Protein AF-A0A3A5VSC9-F1 (afdb_monomer_lite)

pLDDT: mean 93.94, std 7.53, range [51.31, 98.75]

Sequence (146 aa):
GGIPKTWITYIVPFMFLAAIGFLMFWWVALFQIDVAVFDSLRWPWGESDGNGGQRLLLAYALFLIPSMFWIDSTMFHMSNSYSWTPYLVIGILGLASIGNIMFGLLAYGAWQDGVDGSGIMLLGSIFLGIQVIINDFIVWSAKFPW

Radius of gyration: 16.77 Å; chains: 1; bounding box: 37×32×46 Å

Secondary structure (DSSP, 8-state):
----GGGHHHHHHHHHHHHHHHHHHHHHHHHTS-HHHHHT---TTS---S-HHHHHHHHHHHHHHHHHHHHHHHHHHHT---TTHHHHHHHHHHHHHHHHHHHHHHHHHHHHTT-TTHHHHHHHHHHHHIIIIIIIIIIHHHHS--

Foldseek 3Di:
DPDDPVCCVVQVVLVVLLVQLVCLQVCCLPPPDDQQLQLQQDFLPDGRPSNNVVLLVQLCCLQPVLVVCLVVLLVVVVVDDDPCSLVSNLVSLVSNLSSLVSQLRSLVSCVVVVNPSSVSSNSSSVSNNCNSPVVRNPVCNVPPDD

Structure (mmCIF, N/CA/C/O backbone):
data_AF-A0A3A5VSC9-F1
#
_entry.id   AF-A0A3A5VSC9-F1
#
loop_
_atom_site.group_PDB
_atom_site.id
_atom_site.type_symbol
_atom_site.label_atom_id
_atom_site.label_alt_id
_atom_site.label_comp_id
_atom_site.label_asym_id
_atom_site.label_entity_id
_atom_site.label_seq_id
_atom_site.pdbx_PDB_ins_code
_atom_site.Cartn_x
_atom_site.Cartn_y
_atom_site.Cartn_z
_atom_site.occupancy
_atom_site.B_iso_or_equiv
_atom_site.auth_seq_id
_atom_site.auth_comp_id
_atom_site.auth_asym_id
_atom_site.auth_atom_id
_atom_site.pdbx_PDB_model_num
ATOM 1 N N . GLY A 1 1 ? 5.748 -6.972 -22.179 1.00 51.31 1 GLY A N 1
ATOM 2 C CA . GLY A 1 1 ? 6.927 -6.104 -22.047 1.00 51.31 1 GLY A CA 1
ATOM 3 C C . GLY A 1 1 ? 8.095 -6.844 -21.431 1.00 51.31 1 GLY A C 1
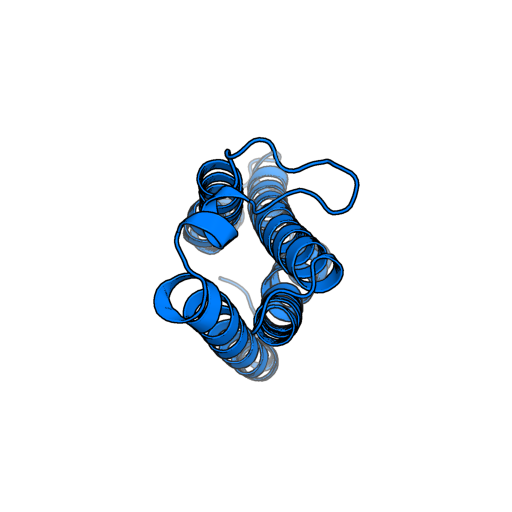ATOM 4 O O . GLY A 1 1 ? 8.280 -6.743 -20.234 1.00 51.31 1 GLY A O 1
ATOM 5 N N . GLY A 1 2 ? 8.853 -7.615 -22.217 1.00 59.62 2 GLY A N 1
ATOM 6 C CA . GLY A 1 2 ? 10.200 -8.072 -21.828 1.00 59.62 2 GLY A CA 1
ATOM 7 C C . GLY A 1 2 ? 10.344 -9.107 -20.700 1.00 59.62 2 GLY A C 1
ATOM 8 O O . GLY A 1 2 ? 11.423 -9.674 -20.574 1.00 59.62 2 GLY A O 1
ATOM 9 N N . ILE A 1 3 ? 9.306 -9.405 -19.910 1.00 63.28 3 ILE A N 1
ATOM 10 C CA . ILE A 1 3 ? 9.418 -10.389 -18.821 1.00 63.28 3 ILE A CA 1
ATOM 11 C C . ILE A 1 3 ? 9.540 -11.823 -19.380 1.00 63.28 3 ILE A C 1
ATOM 13 O O . ILE A 1 3 ? 8.702 -12.230 -20.196 1.00 63.28 3 ILE A O 1
ATOM 17 N N . PRO A 1 4 ? 10.514 -12.632 -18.918 1.00 69.62 4 PRO A N 1
ATOM 18 C CA . PRO A 1 4 ? 10.584 -14.050 -19.254 1.00 69.62 4 PRO A CA 1
ATOM 19 C C . PRO A 1 4 ? 9.301 -14.797 -18.865 1.00 69.62 4 PRO A C 1
ATOM 21 O O . PRO A 1 4 ? 8.762 -14.598 -17.778 1.00 69.62 4 PRO A O 1
ATOM 24 N N . LYS A 1 5 ? 8.837 -15.735 -19.703 1.00 71.69 5 LYS A N 1
ATOM 25 C CA . LYS A 1 5 ? 7.633 -16.546 -19.414 1.00 71.69 5 LYS A CA 1
ATOM 26 C C . LYS A 1 5 ? 7.708 -17.298 -18.076 1.00 71.69 5 LYS A C 1
ATOM 28 O O . LYS A 1 5 ? 6.677 -17.538 -17.458 1.00 71.69 5 LYS A O 1
ATOM 33 N N . THR A 1 6 ? 8.913 -17.620 -17.607 1.00 75.06 6 THR A N 1
ATOM 34 C CA . THR A 1 6 ? 9.172 -18.264 -16.307 1.00 75.06 6 THR A CA 1
ATOM 35 C C . THR A 1 6 ? 8.776 -17.407 -15.102 1.00 75.06 6 THR A C 1
ATOM 37 O O . THR A 1 6 ? 8.606 -17.931 -14.006 1.00 75.06 6 THR A O 1
ATOM 40 N N . TRP A 1 7 ? 8.592 -16.099 -15.279 1.00 78.06 7 TRP A N 1
ATOM 41 C CA . TRP A 1 7 ? 8.138 -15.212 -14.211 1.00 78.06 7 TRP A CA 1
ATOM 42 C C . TRP A 1 7 ? 6.626 -15.212 -14.038 1.00 78.06 7 TRP A C 1
ATOM 44 O O . TRP A 1 7 ? 6.148 -14.892 -12.957 1.00 78.06 7 TRP A O 1
ATOM 54 N N . ILE A 1 8 ? 5.862 -15.610 -15.056 1.00 78.06 8 ILE A N 1
ATOM 55 C CA . ILE A 1 8 ? 4.398 -15.679 -14.958 1.00 78.06 8 ILE A CA 1
ATOM 56 C C . ILE A 1 8 ? 4.000 -16.667 -13.854 1.00 78.06 8 ILE A C 1
ATOM 58 O O . ILE A 1 8 ? 3.169 -16.351 -13.009 1.00 78.06 8 ILE A O 1
ATOM 62 N N . THR A 1 9 ? 4.657 -17.828 -13.798 1.00 83.50 9 THR A N 1
ATOM 63 C CA . THR A 1 9 ? 4.432 -18.841 -12.755 1.00 83.50 9 THR A CA 1
ATOM 64 C C . THR A 1 9 ? 4.817 -18.369 -11.353 1.00 83.50 9 THR A C 1
ATOM 66 O O . THR A 1 9 ? 4.289 -18.896 -10.381 1.00 83.50 9 THR A O 1
ATOM 69 N N . TYR A 1 10 ? 5.710 -17.381 -11.243 1.00 85.44 10 TYR A N 1
ATOM 70 C CA . TYR A 1 10 ? 6.052 -16.746 -9.971 1.00 85.44 10 TYR A CA 1
ATOM 71 C C . TYR A 1 10 ? 5.036 -15.661 -9.593 1.00 85.44 10 TYR A C 1
ATOM 73 O O . TYR A 1 10 ? 4.571 -15.645 -8.463 1.00 85.44 10 TYR A O 1
ATOM 81 N N . ILE A 1 11 ? 4.660 -14.782 -10.528 1.00 85.06 11 ILE A N 1
ATOM 82 C CA . ILE A 1 11 ? 3.827 -13.597 -10.266 1.00 85.06 11 ILE A CA 1
ATOM 83 C C . ILE A 1 11 ? 2.368 -13.973 -9.974 1.00 85.06 11 ILE A C 1
ATOM 85 O O . ILE A 1 11 ? 1.765 -13.439 -9.045 1.00 85.06 11 ILE A O 1
ATOM 89 N N . VAL A 1 12 ? 1.790 -14.897 -10.747 1.00 89.69 12 VAL A N 1
ATOM 90 C CA . VAL A 1 12 ? 0.349 -15.201 -10.695 1.00 89.69 12 VAL A CA 1
ATOM 91 C C . VAL A 1 12 ? -0.140 -15.600 -9.290 1.00 89.69 12 VAL A C 1
ATOM 93 O O . VAL A 1 12 ? -1.142 -15.036 -8.848 1.00 89.69 12 VAL A O 1
ATOM 96 N N . PRO A 1 13 ? 0.534 -16.497 -8.538 1.00 93.56 13 PRO A N 1
ATOM 97 C CA . PRO A 1 13 ? 0.136 -16.819 -7.166 1.00 93.56 13 PRO A CA 1
ATOM 98 C C . PRO A 1 13 ? 0.047 -15.599 -6.241 1.00 93.56 13 PRO A C 1
ATOM 100 O O . PRO A 1 13 ? -0.893 -15.492 -5.456 1.00 93.56 13 PRO A O 1
ATOM 103 N N . PHE A 1 14 ? 0.985 -14.655 -6.350 1.00 94.94 14 PHE A N 1
ATOM 104 C CA . PHE A 1 14 ? 0.978 -13.455 -5.516 1.00 94.94 14 PHE A CA 1
ATOM 105 C C . PHE A 1 14 ? -0.078 -12.436 -5.951 1.00 94.94 14 PHE A C 1
ATOM 107 O O . PHE A 1 14 ? -0.634 -11.755 -5.096 1.00 94.94 14 PHE A O 1
ATOM 114 N N . MET A 1 15 ? -0.443 -12.386 -7.236 1.00 94.44 15 MET A N 1
ATOM 115 C CA . MET A 1 15 ? -1.610 -11.612 -7.678 1.00 94.44 15 MET A CA 1
ATOM 116 C C . MET A 1 15 ? -2.911 -12.154 -7.073 1.00 94.44 15 MET A C 1
ATOM 118 O O . MET A 1 15 ? -3.753 -11.373 -6.634 1.00 94.44 15 MET A O 1
ATOM 122 N N . PHE A 1 16 ? -3.075 -13.479 -6.995 1.00 96.88 16 PHE A N 1
ATOM 123 C CA . PHE A 1 16 ? -4.218 -14.078 -6.296 1.00 96.88 16 PHE A CA 1
ATOM 124 C C . PHE A 1 16 ? -4.181 -13.792 -4.795 1.00 96.88 16 PHE A C 1
ATOM 126 O O . PHE A 1 16 ? -5.209 -13.442 -4.220 1.00 96.88 16 PHE A O 1
ATOM 133 N N . LEU A 1 17 ? -3.004 -13.887 -4.170 1.00 97.44 17 LEU A N 1
ATOM 134 C CA . LEU A 1 17 ? -2.824 -13.527 -2.763 1.00 97.44 17 LEU A CA 1
ATOM 135 C C . LEU A 1 17 ? -3.223 -12.067 -2.508 1.00 97.44 17 LEU A C 1
ATOM 137 O O . LEU A 1 17 ? -3.946 -11.787 -1.556 1.00 97.44 17 LEU A O 1
ATOM 141 N N . ALA A 1 18 ? -2.825 -11.154 -3.392 1.00 97.38 18 ALA A N 1
ATOM 142 C CA . ALA A 1 18 ? -3.203 -9.749 -3.336 1.00 97.38 18 ALA A CA 1
ATOM 143 C C . ALA A 1 18 ? -4.705 -9.535 -3.521 1.00 97.38 18 ALA A C 1
ATOM 145 O O . ALA A 1 18 ? -5.298 -8.762 -2.776 1.00 97.38 18 ALA A O 1
ATOM 146 N N . ALA A 1 19 ? -5.334 -10.236 -4.468 1.00 97.81 19 ALA A N 1
ATOM 147 C CA . ALA A 1 19 ? -6.779 -10.170 -4.669 1.00 97.81 19 ALA A CA 1
ATOM 148 C C . ALA A 1 19 ? -7.540 -10.644 -3.422 1.00 97.81 19 ALA A C 1
ATOM 150 O O . ALA A 1 19 ? -8.483 -9.986 -2.988 1.00 97.81 19 ALA A O 1
ATOM 151 N N . ILE A 1 20 ? -7.092 -11.737 -2.797 1.00 98.25 20 ILE A N 1
ATOM 152 C CA . ILE A 1 20 ? -7.631 -12.210 -1.517 1.00 98.25 20 ILE A CA 1
ATOM 153 C C . ILE A 1 20 ? -7.429 -11.144 -0.437 1.00 98.25 20 ILE A C 1
ATOM 155 O O . ILE A 1 20 ? -8.381 -10.796 0.256 1.00 98.25 20 ILE A O 1
ATOM 159 N N . GLY A 1 21 ? -6.225 -10.580 -0.325 1.00 98.31 21 GLY A N 1
ATOM 160 C CA . GLY A 1 21 ? -5.920 -9.540 0.655 1.00 98.31 21 GLY A CA 1
ATOM 161 C C . GLY A 1 21 ? -6.778 -8.283 0.493 1.00 98.31 21 GLY A C 1
ATOM 162 O O . GLY A 1 21 ? -7.310 -7.761 1.472 1.00 98.31 21 GLY A O 1
ATOM 163 N N . PHE A 1 22 ? -6.989 -7.848 -0.749 1.00 98.06 22 PHE A N 1
ATOM 164 C CA . PHE A 1 22 ? -7.885 -6.750 -1.094 1.00 98.06 22 PHE A CA 1
ATOM 165 C C . PHE A 1 22 ? -9.322 -7.058 -0.657 1.00 98.06 22 PHE A C 1
ATOM 167 O O . PHE A 1 22 ? -9.933 -6.259 0.048 1.00 98.06 22 PHE A O 1
ATOM 174 N N . LEU A 1 23 ? -9.851 -8.232 -1.013 1.00 98.31 23 LEU A N 1
ATOM 175 C CA . LEU A 1 23 ? -11.203 -8.636 -0.622 1.00 98.31 23 LEU A CA 1
ATOM 176 C C . LEU A 1 23 ? -11.359 -8.727 0.897 1.00 98.31 23 LEU A C 1
ATOM 178 O O . LEU A 1 23 ? -12.375 -8.286 1.417 1.00 98.31 23 LEU A O 1
ATOM 182 N N . MET A 1 24 ? -10.359 -9.239 1.615 1.00 98.44 24 MET A N 1
ATOM 183 C CA . MET A 1 24 ? -10.362 -9.290 3.080 1.00 98.44 24 MET A CA 1
ATOM 184 C C . MET A 1 24 ? -10.435 -7.894 3.699 1.00 98.44 24 MET A C 1
ATOM 186 O O . MET A 1 24 ? -11.254 -7.660 4.587 1.00 98.44 24 MET A O 1
ATOM 190 N N . PHE A 1 25 ? -9.605 -6.964 3.219 1.00 98.44 25 PHE A N 1
ATOM 191 C CA . PHE A 1 25 ? -9.591 -5.591 3.716 1.00 98.44 25 PHE A CA 1
ATOM 192 C C . PHE A 1 25 ? -10.937 -4.901 3.476 1.00 98.44 25 PHE A C 1
ATOM 194 O O . PHE A 1 25 ? -11.547 -4.367 4.404 1.00 98.44 25 PHE A O 1
ATOM 201 N N . TRP A 1 26 ? -11.426 -4.948 2.236 1.00 97.81 26 TRP A N 1
ATOM 202 C CA . TRP A 1 26 ? -12.650 -4.253 1.842 1.00 97.81 26 TRP A CA 1
ATOM 203 C C . TRP A 1 26 ? -13.921 -4.927 2.346 1.00 97.81 26 TRP A C 1
ATOM 205 O O . TRP A 1 26 ? -14.904 -4.233 2.584 1.00 97.81 26 TRP A O 1
ATOM 215 N N . TRP A 1 27 ? -13.907 -6.240 2.583 1.00 97.69 27 TRP A N 1
ATOM 216 C CA . TRP A 1 27 ? -15.007 -6.928 3.256 1.00 97.69 27 TRP A CA 1
ATOM 217 C C . TRP A 1 27 ? -15.295 -6.295 4.617 1.00 97.69 27 TRP A C 1
ATOM 219 O O . TRP A 1 27 ? -16.437 -5.959 4.925 1.00 97.69 27 TRP A O 1
ATOM 229 N N . VAL A 1 28 ? -14.249 -6.082 5.415 1.00 97.25 28 VAL A N 1
ATOM 230 C CA . VAL A 1 28 ? -14.402 -5.477 6.738 1.00 97.25 28 VAL A CA 1
ATOM 231 C C . VAL A 1 28 ? -14.750 -3.997 6.616 1.00 97.25 28 VAL A C 1
ATOM 233 O O . VAL A 1 28 ? -15.731 -3.556 7.210 1.00 97.25 28 VAL A O 1
ATOM 236 N N . ALA A 1 29 ? -13.995 -3.253 5.800 1.00 95.81 29 ALA A N 1
ATOM 237 C CA . ALA A 1 29 ? -14.151 -1.807 5.669 1.00 95.81 29 ALA A CA 1
ATOM 238 C C . ALA A 1 29 ? -15.524 -1.372 5.124 1.00 95.81 29 ALA A C 1
ATOM 240 O O . ALA A 1 29 ? -15.977 -0.280 5.448 1.00 95.81 29 ALA A O 1
ATOM 241 N N . LEU A 1 30 ? -16.177 -2.197 4.296 1.00 95.31 30 LEU A N 1
ATOM 242 C CA . LEU A 1 30 ? -17.474 -1.866 3.691 1.00 95.31 30 LEU A CA 1
ATOM 243 C C . LEU A 1 30 ? -18.669 -2.502 4.401 1.00 95.31 30 LEU A C 1
ATOM 245 O O . LEU A 1 30 ? -19.764 -1.951 4.318 1.00 95.31 30 LEU A O 1
ATOM 249 N N . PHE A 1 31 ? -18.497 -3.668 5.036 1.00 95.44 31 PHE A N 1
ATOM 250 C CA . PHE A 1 31 ? -19.637 -4.470 5.503 1.00 95.44 31 PHE A CA 1
ATOM 251 C C . PHE A 1 31 ? -19.607 -4.848 6.984 1.00 95.44 31 PHE A C 1
ATOM 253 O O . PHE A 1 31 ? -20.611 -5.362 7.471 1.00 95.44 31 PHE A O 1
ATOM 260 N N . GLN A 1 32 ? -18.493 -4.660 7.696 1.00 94.50 32 GLN A N 1
ATOM 261 C CA . GLN A 1 32 ? -18.383 -5.063 9.106 1.00 94.50 32 GLN A CA 1
ATOM 262 C C . GLN A 1 32 ? -18.265 -3.875 10.059 1.00 94.50 32 GLN A C 1
ATOM 264 O O . GLN A 1 32 ? -18.782 -3.952 11.168 1.00 94.50 32 GLN A O 1
ATOM 269 N N . ILE A 1 33 ? -17.606 -2.790 9.646 1.00 93.19 33 ILE A N 1
ATOM 270 C CA . ILE A 1 33 ? -17.469 -1.599 10.490 1.00 93.19 33 ILE A CA 1
ATOM 271 C C . ILE A 1 33 ? -18.671 -0.667 10.327 1.00 93.19 33 ILE A C 1
ATOM 273 O O . ILE A 1 33 ? -19.163 -0.455 9.218 1.00 93.19 33 ILE A O 1
ATOM 277 N N . ASP A 1 34 ? -19.143 -0.109 11.441 1.00 93.44 34 ASP A N 1
ATOM 278 C CA . ASP A 1 34 ? -20.168 0.930 11.422 1.00 93.44 34 ASP A CA 1
ATOM 279 C C . ASP A 1 34 ? -19.578 2.307 11.064 1.00 93.44 34 ASP A C 1
ATOM 281 O O . ASP A 1 34 ? -18.361 2.502 10.997 1.00 93.44 34 ASP A O 1
ATOM 285 N N . VAL A 1 35 ? -20.462 3.279 10.826 1.00 92.88 35 VAL A N 1
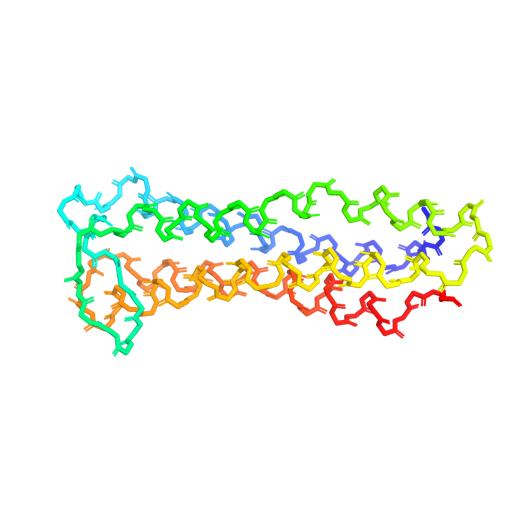ATOM 286 C CA . VAL A 1 35 ? -20.076 4.638 10.417 1.00 92.88 35 VAL A CA 1
ATOM 287 C C . VAL A 1 35 ? -19.248 5.349 11.494 1.00 92.88 35 VAL A C 1
ATOM 289 O O . VAL A 1 35 ? -18.304 6.056 11.157 1.00 92.88 35 VAL A O 1
ATOM 292 N N . ALA A 1 36 ? -19.547 5.145 12.780 1.00 94.00 36 ALA A N 1
ATOM 293 C CA . ALA A 1 36 ? -18.813 5.800 13.860 1.00 94.00 36 ALA A CA 1
ATOM 294 C C . ALA A 1 36 ? -17.374 5.272 13.951 1.00 94.00 36 ALA A C 1
ATOM 296 O O . ALA A 1 36 ? -16.430 6.050 14.088 1.00 94.00 36 ALA A O 1
ATOM 297 N N . VAL A 1 37 ? -17.195 3.957 13.804 1.00 93.81 37 VAL A N 1
ATOM 298 C CA . VAL A 1 37 ? -15.879 3.317 13.732 1.00 93.81 37 VAL A CA 1
ATOM 299 C C . VAL A 1 37 ? -15.124 3.783 12.488 1.00 93.81 37 VAL A C 1
ATOM 301 O O . VAL A 1 37 ? -13.951 4.144 12.585 1.00 93.81 37 VAL A O 1
ATOM 304 N N . PHE A 1 38 ? -15.793 3.836 11.337 1.00 94.88 38 PHE A N 1
ATOM 305 C CA . PHE A 1 38 ? -15.216 4.304 10.077 1.00 94.88 38 PHE A CA 1
ATOM 306 C C . PHE A 1 38 ? -14.690 5.743 10.167 1.00 94.88 38 PHE A C 1
ATOM 308 O O . PHE A 1 38 ? -13.550 6.015 9.778 1.00 94.88 38 PHE A O 1
ATOM 315 N N . ASP A 1 39 ? -15.480 6.654 10.732 1.00 96.19 39 ASP A N 1
ATOM 316 C CA . ASP A 1 39 ? -15.076 8.046 10.943 1.00 96.19 39 ASP A CA 1
ATOM 317 C C . ASP A 1 39 ? -13.948 8.155 11.973 1.00 96.19 39 ASP A C 1
ATOM 319 O O . ASP A 1 39 ? -13.098 9.044 11.875 1.00 96.19 39 ASP A O 1
ATOM 323 N N . SER A 1 40 ? -13.881 7.212 12.916 1.00 96.00 40 SER A N 1
ATOM 324 C CA . SER A 1 40 ? -12.834 7.175 13.932 1.00 96.00 40 SER A CA 1
ATOM 325 C C . SER A 1 40 ? -11.488 6.601 13.480 1.00 96.00 40 SER A C 1
ATOM 327 O O . SER A 1 40 ? -10.525 6.648 14.249 1.00 96.00 40 SER A O 1
ATOM 329 N N . LEU A 1 41 ? -11.383 6.087 12.246 1.00 96.88 41 LEU A N 1
ATOM 330 C CA . LEU A 1 41 ? -10.123 5.544 11.740 1.00 96.88 41 LEU A CA 1
ATOM 331 C C . LEU A 1 41 ? -9.004 6.595 11.822 1.00 96.88 41 LEU A C 1
ATOM 333 O O . LEU A 1 41 ? -9.092 7.710 11.297 1.00 96.88 41 LEU A O 1
ATOM 337 N N . ARG A 1 42 ? -7.905 6.208 12.462 1.00 96.94 42 ARG A N 1
ATOM 338 C CA . ARG A 1 42 ? -6.801 7.101 12.818 1.00 96.94 42 ARG A CA 1
ATOM 339 C C . ARG A 1 42 ? -5.458 6.458 12.512 1.00 96.94 42 ARG A C 1
ATOM 341 O O . ARG A 1 42 ? -5.342 5.244 12.347 1.00 96.94 42 ARG A O 1
ATOM 348 N N . TRP A 1 43 ? -4.419 7.284 12.458 1.00 97.31 43 TRP A N 1
ATOM 349 C CA . TRP A 1 43 ? -3.054 6.764 12.467 1.00 97.31 43 TRP A CA 1
ATOM 350 C C . TRP A 1 43 ? -2.748 6.145 13.837 1.00 97.31 43 TRP A C 1
ATOM 352 O O . TRP A 1 43 ? -3.210 6.689 14.840 1.00 97.31 43 TRP A O 1
ATOM 362 N N . PRO A 1 44 ? -1.926 5.083 13.917 1.00 96.75 44 PRO A N 1
ATOM 363 C CA . PRO A 1 44 ? -1.666 4.373 15.177 1.00 96.75 44 PRO A CA 1
ATOM 364 C C . PRO A 1 44 ? -1.198 5.274 16.332 1.00 96.75 44 PRO A C 1
ATOM 366 O O . PRO A 1 44 ? -1.519 5.036 17.493 1.00 96.75 44 PRO A O 1
ATOM 369 N N . TRP A 1 45 ? -0.463 6.339 16.010 1.00 95.31 45 TRP A N 1
ATOM 370 C CA . TRP A 1 45 ? 0.124 7.290 16.960 1.00 95.31 45 TRP A CA 1
ATOM 371 C C . TRP A 1 45 ? -0.691 8.575 17.176 1.00 95.31 45 TRP A C 1
ATOM 373 O O . TRP A 1 45 ? -0.237 9.454 17.901 1.00 95.31 45 TRP A O 1
ATOM 383 N N . GLY A 1 46 ? -1.837 8.738 16.514 1.00 92.38 46 GLY A N 1
ATOM 384 C CA . GLY A 1 46 ? -2.683 9.927 16.644 1.00 92.38 46 GLY A CA 1
ATOM 385 C C . GLY A 1 46 ? -4.018 9.603 17.298 1.00 92.38 46 GLY A C 1
ATOM 386 O O . GLY A 1 46 ? -4.436 8.451 17.288 1.00 92.38 46 GLY A O 1
ATOM 387 N N . GLU A 1 47 ? -4.700 10.613 17.829 1.00 93.00 47 GLU A N 1
ATOM 388 C CA . GLU A 1 47 ? -6.098 10.484 18.248 1.00 93.00 47 GLU A CA 1
ATOM 389 C C . GLU A 1 47 ? -7.039 10.525 17.036 1.00 93.00 47 GLU A C 1
ATOM 391 O O . GLU A 1 47 ? -6.673 10.991 15.951 1.00 93.00 47 GLU A O 1
ATOM 396 N N . SER A 1 48 ? -8.254 10.010 17.217 1.00 93.44 48 SER A N 1
ATOM 397 C CA . SER A 1 48 ? -9.311 10.147 16.218 1.00 93.44 48 SER A CA 1
ATOM 398 C C . SER A 1 48 ? -9.797 11.595 16.160 1.00 93.44 48 SER A C 1
ATOM 400 O O . SER A 1 48 ? -10.137 12.187 17.181 1.00 93.44 48 SER A O 1
ATOM 402 N N . ASP A 1 49 ? -9.868 12.149 14.953 1.00 94.44 49 ASP A N 1
ATOM 403 C CA . ASP A 1 49 ? -10.388 13.491 14.670 1.00 94.44 49 ASP A CA 1
ATOM 404 C C . ASP A 1 49 ? -11.669 13.461 13.812 1.00 94.44 49 ASP A C 1
ATOM 406 O O . ASP A 1 49 ? -12.074 14.488 13.271 1.00 94.44 49 ASP A O 1
ATOM 410 N N . GLY A 1 50 ? -12.279 12.282 13.638 1.00 95.62 50 GLY A N 1
ATOM 411 C CA . GLY A 1 50 ? -13.475 12.089 12.811 1.00 95.62 50 GLY A CA 1
ATOM 412 C C . GLY A 1 50 ? -13.235 12.076 11.293 1.00 95.62 50 GLY A C 1
ATOM 413 O O . GLY A 1 50 ? -14.187 11.928 10.535 1.00 95.62 50 GLY A O 1
ATOM 414 N N . ASN A 1 51 ? -11.991 12.213 10.815 1.00 96.62 51 ASN A N 1
ATOM 415 C CA . ASN A 1 51 ? -11.670 12.221 9.378 1.00 96.62 51 ASN A CA 1
ATOM 416 C C . ASN A 1 51 ? -11.225 10.848 8.835 1.00 96.62 51 ASN A C 1
ATOM 418 O O . ASN A 1 51 ? -10.499 10.771 7.836 1.00 96.62 51 ASN A O 1
ATOM 422 N N . GLY A 1 52 ? -11.619 9.746 9.476 1.00 97.06 52 GLY A N 1
ATOM 423 C CA . GLY A 1 52 ? -11.196 8.395 9.103 1.00 97.06 52 GLY A CA 1
ATOM 424 C C . GLY A 1 52 ? -11.501 8.021 7.654 1.00 97.06 52 GLY A C 1
ATOM 425 O O . GLY A 1 52 ? -10.616 7.546 6.934 1.00 97.06 52 GLY A O 1
ATOM 426 N N . GLY A 1 53 ? -12.693 8.369 7.167 1.00 96.69 53 GLY A N 1
ATOM 427 C CA . GLY A 1 53 ? -13.062 8.170 5.767 1.00 96.69 53 GLY A CA 1
ATOM 428 C C . GLY A 1 53 ? -12.166 8.906 4.770 1.00 96.69 53 GLY A C 1
ATOM 429 O O . GLY A 1 53 ? -11.803 8.348 3.735 1.00 96.69 53 GLY A O 1
ATOM 430 N N . GLN A 1 54 ? -11.739 10.132 5.090 1.00 97.62 54 GLN A N 1
ATOM 431 C CA . GLN A 1 54 ? -10.823 10.892 4.234 1.00 97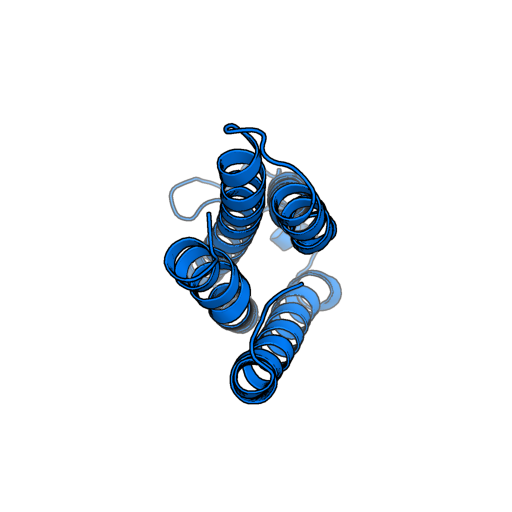.62 54 GLN A CA 1
ATOM 432 C C . GLN A 1 54 ? -9.437 10.242 4.182 1.00 97.62 54 GLN A C 1
ATOM 434 O O . GLN A 1 54 ? -8.827 10.177 3.114 1.00 97.62 54 GLN A O 1
ATOM 439 N N . ARG A 1 55 ? -8.947 9.709 5.311 1.00 97.62 55 ARG A N 1
ATOM 440 C CA . ARG A 1 55 ? -7.681 8.958 5.351 1.00 97.62 55 ARG A CA 1
ATOM 441 C C . ARG A 1 55 ? -7.756 7.690 4.519 1.00 97.62 55 ARG A C 1
ATOM 443 O O . ARG A 1 55 ? -6.821 7.408 3.770 1.00 97.62 55 ARG A O 1
ATOM 450 N N . LEU A 1 56 ? -8.858 6.948 4.628 1.00 97.75 56 LEU A N 1
ATOM 451 C CA . LEU A 1 56 ? -9.058 5.739 3.841 1.00 97.75 56 LEU A CA 1
ATOM 452 C C . LEU A 1 56 ? -9.153 6.057 2.344 1.00 97.75 56 LEU A C 1
ATOM 454 O O . LEU A 1 56 ? -8.528 5.370 1.538 1.00 97.75 56 LEU A O 1
ATOM 458 N N . LEU A 1 57 ? -9.867 7.124 1.969 1.00 98.06 57 LEU A N 1
ATOM 459 C CA . LEU A 1 57 ? -9.942 7.590 0.584 1.00 98.06 57 LEU A CA 1
ATOM 460 C C . LEU A 1 57 ? -8.564 7.980 0.044 1.00 98.06 57 LEU A C 1
ATOM 462 O O . LEU A 1 57 ? -8.218 7.598 -1.070 1.00 98.06 57 LEU A O 1
ATOM 466 N N . LEU A 1 58 ? -7.764 8.707 0.828 1.00 98.31 58 LEU A N 1
ATOM 467 C CA . LEU A 1 58 ? -6.406 9.080 0.443 1.00 98.31 58 LEU A CA 1
ATOM 468 C C . LEU A 1 58 ? -5.519 7.842 0.249 1.00 98.31 58 LEU A C 1
ATOM 470 O O . LEU A 1 58 ? -4.834 7.743 -0.768 1.00 98.31 58 LEU A O 1
ATOM 474 N N . ALA A 1 59 ? -5.563 6.890 1.186 1.00 98.38 59 ALA A N 1
ATOM 475 C CA . ALA A 1 59 ? -4.846 5.621 1.072 1.00 98.38 59 ALA A CA 1
ATOM 476 C C . ALA A 1 59 ? -5.261 4.860 -0.197 1.00 98.38 59 ALA A C 1
ATOM 478 O O . ALA A 1 59 ? -4.409 4.400 -0.957 1.00 98.38 59 ALA A O 1
ATOM 479 N N . TYR A 1 60 ? -6.567 4.803 -0.476 1.00 98.25 60 TYR A N 1
ATOM 480 C CA . TYR A 1 60 ? -7.096 4.143 -1.663 1.00 98.25 60 TYR A CA 1
ATOM 481 C C . TYR A 1 60 ? -6.722 4.847 -2.961 1.00 98.25 60 TYR A C 1
ATOM 483 O O . TYR A 1 60 ? -6.340 4.171 -3.909 1.00 98.25 60 TYR A O 1
ATOM 491 N N . ALA A 1 61 ? -6.760 6.177 -3.013 1.00 98.44 61 ALA A N 1
ATOM 492 C CA . ALA A 1 61 ? -6.348 6.934 -4.189 1.00 98.44 61 ALA A CA 1
ATOM 493 C C . ALA A 1 61 ? -4.849 6.751 -4.481 1.00 98.44 61 ALA A C 1
ATOM 495 O O . ALA A 1 61 ? -4.478 6.509 -5.630 1.00 98.44 61 ALA A O 1
ATOM 496 N N . LEU A 1 62 ? -4.002 6.807 -3.445 1.00 98.25 62 LEU A N 1
ATOM 497 C CA . LEU A 1 62 ? -2.556 6.579 -3.556 1.00 98.25 62 LEU A CA 1
ATOM 498 C C . LEU A 1 62 ? -2.205 5.140 -3.932 1.00 98.25 62 LEU A C 1
ATOM 500 O O . LEU A 1 62 ? -1.184 4.916 -4.567 1.00 98.25 62 LEU A O 1
ATOM 504 N N . PHE A 1 63 ? -3.040 4.172 -3.568 1.00 98.38 63 PHE A N 1
ATOM 505 C CA . PHE A 1 63 ? -2.899 2.793 -4.013 1.00 98.38 63 PHE A CA 1
ATOM 506 C C . PHE A 1 63 ? -3.389 2.618 -5.460 1.00 98.38 63 PHE A C 1
ATOM 508 O O . PHE A 1 63 ? -2.617 2.273 -6.349 1.00 98.38 63 PHE A O 1
ATOM 515 N N . LEU A 1 64 ? -4.674 2.883 -5.710 1.00 97.88 64 LEU A N 1
ATOM 516 C CA . LEU A 1 64 ? -5.367 2.480 -6.930 1.00 97.88 64 LEU A CA 1
ATOM 517 C C . LEU A 1 64 ? -4.868 3.239 -8.156 1.00 97.88 64 LEU A C 1
ATOM 519 O O . LEU A 1 64 ? -4.575 2.612 -9.170 1.00 97.88 64 LEU A O 1
ATOM 523 N N . ILE A 1 65 ? -4.787 4.572 -8.076 1.00 97.88 65 ILE A N 1
ATOM 524 C CA . ILE A 1 65 ? -4.464 5.400 -9.244 1.00 97.88 65 ILE A CA 1
ATOM 525 C C . ILE A 1 65 ? -3.073 5.025 -9.775 1.00 97.88 65 ILE A C 1
ATOM 527 O O . ILE A 1 65 ? -2.973 4.695 -10.955 1.00 97.88 65 ILE A O 1
ATOM 531 N N . PRO A 1 66 ? -2.004 4.968 -8.956 1.00 97.44 66 PRO A N 1
ATOM 532 C CA . PRO A 1 66 ? -0.705 4.505 -9.437 1.00 97.44 66 PRO A CA 1
ATOM 533 C C . PRO A 1 66 ? -0.725 3.038 -9.894 1.00 97.44 66 PRO A C 1
ATOM 535 O O . PRO A 1 66 ? -0.160 2.723 -10.943 1.00 97.44 66 PRO A O 1
ATOM 538 N N . SER A 1 67 ? -1.431 2.146 -9.186 1.00 95.94 67 SER A N 1
ATOM 539 C CA . SER A 1 67 ? -1.583 0.744 -9.601 1.00 95.94 67 SER A CA 1
ATOM 540 C C . SER A 1 67 ? -2.268 0.567 -10.963 1.00 95.94 67 SER A C 1
ATOM 542 O O . SER A 1 67 ? -2.056 -0.454 -11.611 1.00 95.94 67 SER A O 1
ATOM 544 N N . MET A 1 68 ? -3.050 1.536 -11.443 1.00 96.62 68 MET A N 1
ATOM 545 C CA . MET A 1 68 ? -3.613 1.489 -12.796 1.00 96.62 68 MET A CA 1
ATOM 546 C C . MET A 1 68 ? -2.574 1.783 -13.884 1.00 96.62 68 MET A C 1
ATOM 548 O O . MET A 1 68 ? -2.704 1.273 -14.989 1.00 96.62 68 MET A O 1
ATOM 552 N N . PHE A 1 69 ? -1.544 2.582 -13.586 1.00 95.75 69 PHE A N 1
ATOM 553 C CA . PHE A 1 69 ? -0.634 3.125 -14.601 1.00 95.75 69 PHE A CA 1
ATOM 554 C C . PHE A 1 69 ? 0.739 2.451 -14.664 1.00 95.75 69 PHE A C 1
ATOM 556 O O . PHE A 1 69 ? 1.517 2.755 -15.568 1.00 95.75 69 PHE A O 1
ATOM 563 N N . TRP A 1 70 ? 1.091 1.568 -13.726 1.00 93.69 70 TRP A N 1
ATOM 564 C CA . TRP A 1 70 ? 2.465 1.051 -13.643 1.00 93.69 70 TRP A CA 1
ATOM 565 C C . TRP A 1 70 ? 2.878 0.182 -14.845 1.00 93.69 70 TRP A C 1
ATOM 567 O O . TRP A 1 70 ? 4.037 0.221 -15.266 1.00 93.69 70 TRP A O 1
ATOM 577 N N . ILE A 1 71 ? 1.948 -0.579 -15.434 1.00 91.25 71 ILE A N 1
ATOM 578 C CA . ILE A 1 71 ? 2.237 -1.382 -16.634 1.00 91.25 71 ILE A CA 1
ATOM 579 C C . ILE A 1 71 ? 2.441 -0.464 -17.837 1.00 91.25 71 ILE A C 1
ATOM 581 O O . ILE A 1 71 ? 3.428 -0.619 -18.558 1.00 91.25 71 ILE A O 1
ATOM 585 N N . ASP A 1 72 ? 1.548 0.508 -18.029 1.00 93.75 72 ASP A N 1
ATOM 586 C CA . ASP A 1 72 ? 1.627 1.463 -19.136 1.00 93.75 72 ASP A CA 1
ATOM 587 C C . ASP A 1 72 ? 2.893 2.321 -19.049 1.00 93.75 72 ASP A C 1
ATOM 589 O O . ASP A 1 72 ? 3.575 2.527 -20.054 1.00 93.75 72 ASP A O 1
ATOM 593 N N . SER A 1 73 ? 3.273 2.761 -17.845 1.00 93.88 73 SER A N 1
ATOM 594 C CA . SER A 1 73 ? 4.518 3.506 -17.636 1.00 93.88 73 SER A CA 1
ATOM 595 C C . SER A 1 73 ? 5.747 2.643 -17.919 1.00 93.88 73 SER A C 1
ATOM 597 O O . SER A 1 73 ? 6.703 3.118 -18.535 1.00 93.88 73 SER A O 1
ATOM 599 N N . THR A 1 74 ? 5.712 1.358 -17.554 1.00 92.06 74 THR A N 1
ATOM 600 C CA . THR A 1 74 ? 6.792 0.425 -17.885 1.00 92.06 74 THR A CA 1
ATOM 601 C C . THR A 1 74 ? 6.895 0.206 -19.395 1.00 92.06 74 THR A C 1
ATOM 603 O O . THR A 1 74 ? 7.990 0.229 -19.956 1.00 92.06 74 THR A O 1
ATOM 606 N N . MET A 1 75 ? 5.765 0.038 -20.084 1.00 91.81 75 MET A N 1
ATOM 607 C CA . MET A 1 75 ? 5.737 -0.065 -21.544 1.00 91.81 75 MET A CA 1
ATOM 608 C C . MET A 1 75 ? 6.285 1.198 -22.210 1.00 91.81 75 MET A C 1
ATOM 610 O O . MET A 1 75 ? 7.073 1.088 -23.149 1.00 91.81 75 MET A O 1
ATOM 614 N N . PHE A 1 76 ? 5.925 2.377 -21.696 1.00 93.62 76 PHE A N 1
ATOM 615 C CA . PHE A 1 76 ? 6.436 3.656 -22.177 1.00 93.62 76 PHE A CA 1
ATOM 616 C C . PHE A 1 76 ? 7.954 3.779 -22.005 1.00 93.62 76 PHE A C 1
ATOM 618 O O . PHE A 1 76 ? 8.634 4.244 -22.919 1.00 93.62 76 PHE A O 1
ATOM 625 N N . HIS A 1 77 ? 8.501 3.337 -20.871 1.00 92.44 77 HIS A N 1
ATOM 626 C CA . HIS A 1 77 ? 9.946 3.283 -20.666 1.00 92.44 77 HIS A CA 1
ATOM 627 C C . HIS A 1 77 ? 10.621 2.346 -21.680 1.00 92.44 77 HIS A C 1
ATOM 629 O O . HIS A 1 77 ? 11.548 2.759 -22.363 1.00 92.44 77 HIS A O 1
ATOM 635 N N . MET A 1 78 ? 10.103 1.129 -21.875 1.00 90.75 78 MET A N 1
ATOM 636 C CA . MET A 1 78 ? 10.672 0.175 -22.839 1.00 90.75 78 MET A CA 1
ATOM 637 C C . MET A 1 78 ? 10.669 0.673 -24.291 1.00 90.75 78 MET A C 1
ATOM 639 O O . MET A 1 78 ? 11.474 0.212 -25.100 1.00 90.75 78 MET A O 1
ATOM 643 N N . SER A 1 79 ? 9.730 1.550 -24.652 1.00 91.88 79 SER A N 1
ATOM 644 C CA . SER A 1 79 ? 9.591 2.067 -26.014 1.00 91.88 79 SER A CA 1
ATOM 645 C C . SER A 1 79 ? 10.365 3.360 -26.271 1.00 91.88 79 SER A C 1
ATOM 647 O O . SER A 1 79 ? 10.312 3.873 -27.386 1.00 91.88 79 SER A O 1
ATOM 649 N N . ASN A 1 80 ? 11.046 3.921 -25.267 1.00 90.06 80 ASN A N 1
ATOM 650 C CA . ASN A 1 80 ? 11.725 5.211 -25.366 1.00 90.06 80 ASN A CA 1
ATOM 651 C C . ASN A 1 80 ? 13.111 5.168 -24.712 1.00 90.06 80 ASN A C 1
ATOM 653 O O . ASN A 1 80 ? 13.365 4.398 -23.799 1.00 90.06 80 ASN A O 1
ATOM 657 N N . SER A 1 81 ? 14.013 6.056 -25.128 1.00 89.12 81 SER A N 1
ATOM 658 C CA . SER A 1 81 ? 15.374 6.153 -24.575 1.00 89.12 81 SER A CA 1
ATOM 659 C C . SER A 1 81 ? 15.559 7.352 -23.635 1.00 89.12 81 SER A C 1
ATOM 661 O O . SER A 1 81 ? 16.674 7.842 -23.454 1.00 89.12 81 SER A O 1
ATOM 663 N N . TYR A 1 82 ? 14.468 7.896 -23.085 1.00 93.06 82 TYR A N 1
ATOM 664 C CA . TYR A 1 82 ? 14.530 9.051 -22.191 1.00 93.06 82 TYR A CA 1
ATOM 665 C C . TYR A 1 82 ? 15.035 8.644 -20.805 1.00 93.06 82 TYR A C 1
ATOM 667 O O . TYR A 1 82 ? 14.422 7.810 -20.138 1.00 93.06 82 TYR A O 1
ATOM 675 N N . SER A 1 83 ? 16.075 9.324 -20.320 1.00 92.62 83 SER A N 1
ATOM 676 C CA . SER A 1 83 ? 16.720 9.041 -19.029 1.00 92.62 83 SER A CA 1
ATOM 677 C C . SER A 1 83 ? 15.816 9.208 -17.803 1.00 92.62 83 SER A C 1
ATOM 679 O O . SER A 1 83 ? 16.131 8.679 -16.743 1.00 9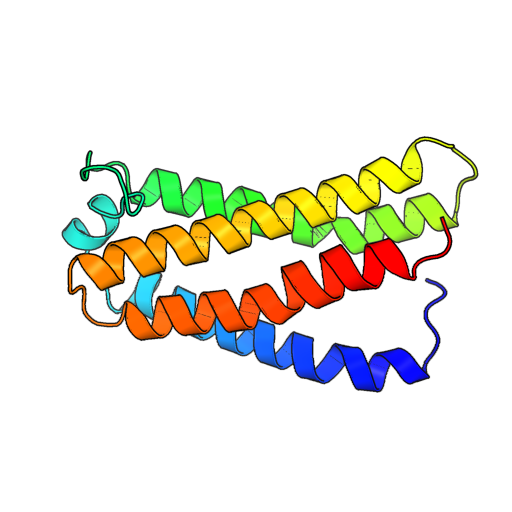2.62 83 SER A O 1
ATOM 681 N N . TRP A 1 84 ? 14.698 9.932 -17.918 1.00 94.12 84 TRP A N 1
ATOM 682 C CA . TRP A 1 84 ? 13.779 10.162 -16.800 1.00 94.12 84 TRP A CA 1
ATOM 683 C C . TRP A 1 84 ? 12.704 9.075 -16.644 1.00 94.12 84 TRP A C 1
ATOM 685 O O . TRP A 1 84 ? 12.080 8.973 -15.589 1.00 94.12 84 TRP A O 1
ATOM 695 N N . THR A 1 85 ? 12.476 8.260 -17.678 1.00 94.31 85 THR A N 1
ATOM 696 C CA . THR A 1 85 ? 11.386 7.270 -17.695 1.00 94.31 85 THR A CA 1
ATOM 697 C C . THR A 1 85 ? 11.495 6.163 -16.638 1.00 94.31 85 THR A C 1
ATOM 699 O O . THR A 1 85 ? 10.445 5.808 -16.099 1.00 94.31 85 THR A O 1
ATOM 702 N N . PRO A 1 86 ? 12.691 5.689 -16.221 1.00 93.31 86 PRO A N 1
ATOM 703 C CA . PRO A 1 86 ? 12.817 4.791 -15.070 1.00 93.31 86 PRO A CA 1
ATOM 704 C C . PRO A 1 86 ? 12.208 5.364 -13.786 1.00 93.31 86 PRO A C 1
ATOM 706 O O . PRO A 1 86 ? 11.469 4.682 -13.076 1.00 93.31 86 PRO A O 1
ATOM 709 N N . TYR A 1 87 ? 12.460 6.647 -13.502 1.00 94.94 87 TYR A N 1
ATOM 710 C CA . TYR A 1 87 ? 11.978 7.296 -12.281 1.00 94.94 87 TYR A CA 1
ATOM 711 C C . TYR A 1 87 ? 10.457 7.441 -12.258 1.00 94.94 87 TYR A C 1
ATOM 713 O O . TYR A 1 87 ? 9.867 7.401 -11.181 1.00 94.94 87 TYR A O 1
ATOM 721 N N . LEU A 1 88 ? 9.811 7.566 -13.424 1.00 95.69 88 LEU A N 1
ATOM 722 C CA . LEU A 1 88 ? 8.351 7.551 -13.518 1.00 95.69 88 LEU A CA 1
ATOM 723 C C . LEU A 1 88 ? 7.790 6.200 -13.056 1.00 95.69 88 LEU A C 1
ATOM 725 O O . LEU A 1 88 ? 6.879 6.169 -12.231 1.00 95.69 88 LEU A O 1
ATOM 729 N N . VAL A 1 89 ? 8.342 5.093 -13.560 1.00 95.56 89 VAL A N 1
ATOM 730 C CA . VAL A 1 89 ? 7.892 3.735 -13.212 1.00 95.56 89 VAL A CA 1
ATOM 731 C C . VAL A 1 89 ? 8.106 3.469 -11.723 1.00 95.56 89 VAL A C 1
ATOM 733 O O . VAL A 1 89 ? 7.164 3.122 -11.012 1.00 95.56 89 VAL A O 1
ATOM 736 N N . ILE A 1 90 ? 9.328 3.700 -11.235 1.00 96.38 90 ILE A N 1
ATOM 737 C CA . ILE A 1 90 ? 9.699 3.489 -9.829 1.00 96.38 90 ILE A CA 1
ATOM 738 C C . ILE A 1 90 ? 8.865 4.393 -8.911 1.00 96.38 90 ILE A C 1
ATOM 740 O O . ILE A 1 90 ? 8.392 3.946 -7.869 1.00 96.38 90 ILE A O 1
ATOM 744 N N . GLY A 1 91 ? 8.630 5.647 -9.307 1.00 97.12 91 GLY A N 1
ATOM 745 C CA . GLY A 1 91 ? 7.795 6.589 -8.564 1.00 97.12 91 GLY A CA 1
ATOM 746 C C . GLY A 1 91 ? 6.342 6.128 -8.442 1.00 97.12 91 GLY A C 1
ATOM 747 O O . GLY A 1 91 ? 5.787 6.155 -7.347 1.00 97.12 91 GLY A O 1
ATOM 748 N N . ILE A 1 92 ? 5.738 5.642 -9.532 1.00 97.88 92 ILE A N 1
ATOM 749 C CA . ILE A 1 92 ? 4.372 5.090 -9.535 1.00 97.88 92 ILE A CA 1
ATOM 750 C C . ILE A 1 92 ? 4.267 3.881 -8.594 1.00 97.88 92 ILE A C 1
ATOM 752 O O . ILE A 1 92 ? 3.358 3.817 -7.767 1.00 97.88 92 ILE A O 1
ATOM 756 N N . LEU A 1 93 ? 5.219 2.949 -8.672 1.00 97.81 93 LEU A N 1
ATOM 757 C CA . LEU A 1 93 ? 5.258 1.764 -7.809 1.00 97.81 93 LEU A CA 1
ATOM 758 C C . LEU A 1 93 ? 5.485 2.132 -6.329 1.00 97.81 93 LEU A C 1
ATOM 760 O O . LEU A 1 93 ? 4.881 1.541 -5.429 1.00 97.81 93 LEU A O 1
ATOM 764 N N . GLY A 1 94 ? 6.303 3.156 -6.075 1.00 98.25 94 GLY A N 1
ATOM 765 C CA . GLY A 1 94 ? 6.512 3.723 -4.745 1.00 98.25 94 GLY A CA 1
ATOM 766 C C . GLY A 1 94 ? 5.243 4.356 -4.167 1.00 98.25 94 GLY A C 1
ATOM 767 O O . GLY A 1 94 ? 4.910 4.105 -3.011 1.00 98.25 94 GLY A O 1
ATOM 768 N N . LEU A 1 95 ? 4.488 5.118 -4.965 1.00 98.38 95 LEU A N 1
ATOM 769 C CA . LEU A 1 95 ? 3.211 5.701 -4.534 1.00 98.38 95 LEU A CA 1
ATOM 770 C C . LEU A 1 95 ? 2.175 4.620 -4.196 1.00 98.38 95 LEU A C 1
ATOM 772 O O . LEU A 1 95 ? 1.571 4.685 -3.124 1.00 98.38 95 LEU A O 1
ATOM 776 N N . ALA A 1 96 ? 2.042 3.590 -5.041 1.00 98.50 96 ALA A N 1
ATOM 777 C CA . ALA A 1 96 ? 1.168 2.448 -4.761 1.00 98.50 96 ALA A CA 1
ATOM 778 C C . ALA A 1 96 ? 1.537 1.760 -3.432 1.00 98.50 96 ALA A C 1
ATOM 780 O O . ALA A 1 96 ? 0.668 1.432 -2.619 1.00 98.50 96 ALA A O 1
ATOM 781 N N . SER A 1 97 ? 2.842 1.602 -3.181 1.00 98.62 97 SER A N 1
ATOM 782 C CA . SER A 1 97 ? 3.372 1.036 -1.936 1.00 98.62 97 SER A CA 1
ATOM 783 C C . SER A 1 97 ? 3.032 1.888 -0.714 1.00 98.62 97 SER A C 1
ATOM 785 O O . SER A 1 97 ? 2.635 1.340 0.314 1.00 98.62 97 SER A O 1
ATOM 787 N N . ILE A 1 98 ? 3.128 3.218 -0.820 1.00 98.75 98 ILE A N 1
ATOM 788 C CA . ILE A 1 98 ? 2.718 4.143 0.248 1.00 98.75 98 ILE A CA 1
ATOM 789 C C . ILE A 1 98 ? 1.225 3.977 0.549 1.00 98.75 98 ILE A C 1
ATOM 791 O O . ILE A 1 98 ? 0.863 3.842 1.716 1.00 98.75 98 ILE A O 1
ATOM 795 N N . GLY A 1 99 ? 0.371 3.903 -0.477 1.00 98.62 99 GLY A N 1
ATOM 796 C CA . GLY A 1 99 ? -1.059 3.635 -0.298 1.00 98.62 99 GLY A CA 1
ATOM 797 C C . GLY A 1 99 ? -1.325 2.330 0.464 1.00 98.62 99 GLY A C 1
ATOM 798 O O . GLY A 1 99 ? -2.093 2.318 1.427 1.00 98.62 99 GLY A O 1
ATOM 799 N N . ASN A 1 100 ? -0.620 1.244 0.121 1.00 98.75 100 ASN A N 1
ATOM 800 C CA . ASN A 1 100 ? -0.741 -0.022 0.851 1.00 98.75 100 ASN A CA 1
ATOM 801 C C . ASN A 1 100 ? -0.238 0.066 2.304 1.00 98.75 100 ASN A C 1
ATOM 803 O O . ASN A 1 100 ? -0.850 -0.502 3.207 1.00 98.75 100 ASN A O 1
ATOM 807 N N . ILE A 1 101 ? 0.861 0.785 2.558 1.00 98.75 101 ILE A N 1
ATOM 808 C CA . ILE A 1 101 ? 1.345 1.030 3.926 1.00 98.75 101 ILE A CA 1
ATOM 809 C C . ILE A 1 101 ? 0.284 1.789 4.726 1.00 98.75 101 ILE A C 1
ATOM 811 O O . ILE A 1 101 ? 0.013 1.429 5.869 1.00 98.75 101 ILE A O 1
ATOM 815 N N . MET A 1 102 ? -0.364 2.790 4.128 1.00 98.69 102 MET A N 1
ATOM 816 C CA . MET A 1 102 ? -1.448 3.528 4.776 1.00 98.69 102 MET A CA 1
ATOM 817 C C . MET A 1 102 ? -2.634 2.621 5.118 1.00 98.69 102 MET A C 1
ATOM 819 O O . MET A 1 102 ? -3.164 2.738 6.220 1.00 98.69 102 MET A O 1
ATOM 823 N N . PHE A 1 103 ? -3.006 1.672 4.251 1.00 98.69 103 PHE A N 1
ATOM 824 C CA . PHE A 1 103 ? -3.994 0.646 4.607 1.00 98.69 103 PHE A CA 1
ATOM 825 C C . PHE A 1 103 ? -3.572 -0.168 5.826 1.00 98.69 103 PHE A C 1
ATOM 827 O O . PHE A 1 103 ? -4.361 -0.317 6.758 1.00 98.69 103 PHE A O 1
ATOM 834 N N . GLY A 1 104 ? -2.328 -0.647 5.852 1.00 98.56 104 GLY A N 1
ATOM 835 C CA . GLY A 1 104 ? -1.797 -1.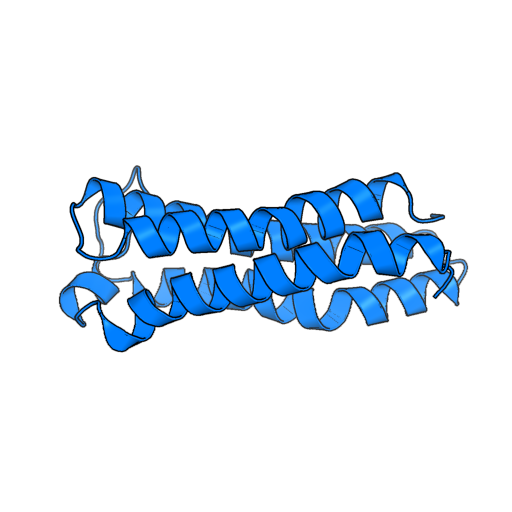384 6.996 1.00 98.56 104 GLY A CA 1
ATOM 836 C C . GLY A 1 104 ? -1.801 -0.562 8.282 1.00 98.56 104 GLY A C 1
ATOM 837 O O . GLY A 1 104 ? -2.176 -1.073 9.331 1.00 98.56 104 GLY A O 1
ATOM 838 N N . LEU A 1 105 ? -1.462 0.727 8.208 1.00 98.62 105 LEU A N 1
ATOM 839 C CA . LEU A 1 105 ? -1.483 1.632 9.358 1.00 98.62 105 LEU A CA 1
ATOM 840 C C . LEU A 1 105 ? -2.899 1.891 9.877 1.00 98.62 105 LEU A C 1
ATOM 842 O O . LEU A 1 105 ? -3.094 1.879 11.088 1.00 98.62 105 LEU A O 1
ATOM 846 N N . LEU A 1 106 ? -3.882 2.093 8.994 1.00 98.31 106 LEU A N 1
ATOM 847 C CA . LEU A 1 106 ? -5.283 2.265 9.394 1.00 98.31 106 LEU A CA 1
ATOM 848 C C . LEU A 1 106 ? -5.841 0.982 10.020 1.00 98.31 106 LEU A C 1
ATOM 850 O O . LEU A 1 106 ? -6.476 1.036 11.069 1.00 98.31 106 LEU A O 1
ATOM 854 N N . ALA A 1 107 ? -5.551 -0.178 9.424 1.00 98.25 107 ALA A N 1
ATOM 855 C CA . ALA A 1 107 ? -5.936 -1.470 9.984 1.00 98.25 107 ALA A CA 1
ATOM 856 C C . ALA A 1 107 ? -5.259 -1.743 11.334 1.00 98.25 107 ALA A C 1
ATOM 858 O O . ALA A 1 107 ? -5.895 -2.256 12.250 1.00 98.25 107 ALA A O 1
ATOM 859 N N . TYR A 1 108 ? -3.983 -1.379 11.474 1.00 98.44 108 TYR A N 1
ATOM 860 C CA . TYR A 1 108 ? -3.250 -1.522 12.726 1.00 98.44 108 TYR A CA 1
ATOM 861 C C . TYR A 1 108 ? -3.788 -0.585 13.813 1.00 98.44 108 TYR A C 1
ATOM 863 O O . TYR A 1 108 ? -3.957 -1.023 14.945 1.00 98.44 108 TYR A O 1
ATOM 871 N N . GLY A 1 109 ? -4.124 0.665 13.474 1.00 97.62 109 GLY A N 1
ATOM 872 C CA . GLY A 1 109 ? -4.800 1.589 14.389 1.00 97.62 109 GLY A CA 1
ATOM 873 C C . GLY A 1 109 ? -6.142 1.030 14.870 1.00 97.62 109 GLY A C 1
ATOM 874 O O . GLY A 1 109 ? -6.363 0.923 16.071 1.00 97.62 109 GLY A O 1
ATOM 875 N N . ALA A 1 110 ? -6.983 0.549 13.948 1.00 97.38 110 ALA A N 1
ATOM 876 C CA . ALA A 1 110 ? -8.252 -0.101 14.287 1.00 97.38 110 ALA A CA 1
ATOM 877 C C . ALA A 1 110 ? -8.061 -1.355 15.164 1.00 97.38 110 ALA A C 1
ATOM 879 O O . ALA A 1 110 ? -8.852 -1.616 16.068 1.00 97.38 110 ALA A O 1
ATOM 880 N N . TRP A 1 111 ? -6.992 -2.119 14.930 1.00 97.69 111 TRP A N 1
ATOM 881 C CA . TRP A 1 111 ? -6.643 -3.279 15.751 1.00 97.69 111 TRP A CA 1
ATOM 882 C C . TRP A 1 111 ? -6.226 -2.893 17.172 1.00 97.69 111 TRP A C 1
ATOM 884 O O . TRP A 1 111 ? -6.645 -3.545 18.126 1.00 97.69 111 TRP A O 1
ATOM 894 N N . GLN A 1 112 ? -5.462 -1.810 17.332 1.00 97.38 112 GLN A N 1
ATOM 895 C CA . GLN A 1 112 ? -5.131 -1.259 18.650 1.00 97.38 112 GLN A CA 1
ATOM 896 C C . GLN A 1 112 ? -6.374 -0.774 19.405 1.00 97.38 112 GLN A C 1
ATOM 898 O O . GLN A 1 112 ? -6.429 -0.907 20.625 1.00 97.38 112 GLN A O 1
ATOM 903 N N . ASP A 1 113 ? -7.366 -0.258 18.680 1.00 95.69 113 ASP A N 1
ATOM 904 C CA . ASP A 1 113 ? -8.638 0.218 19.233 1.00 95.69 113 ASP A CA 1
ATOM 905 C C . ASP A 1 113 ? -9.637 -0.916 19.531 1.00 95.69 113 ASP A C 1
ATOM 907 O O . ASP A 1 113 ? -10.733 -0.662 20.025 1.00 95.69 113 ASP A O 1
ATOM 911 N N . GLY A 1 114 ? -9.273 -2.175 19.260 1.00 95.56 114 GLY A N 1
ATOM 912 C CA . GLY A 1 114 ? -10.130 -3.332 19.525 1.00 95.56 114 GLY A CA 1
ATOM 913 C C . GLY A 1 114 ? -11.334 -3.436 18.588 1.00 95.56 114 GLY A C 1
ATOM 914 O O . GLY A 1 114 ? -12.321 -4.073 18.942 1.00 95.56 114 GLY A O 1
ATOM 915 N N . VAL A 1 115 ? -11.268 -2.823 17.402 1.00 95.88 115 VAL A N 1
ATOM 916 C CA . VAL A 1 115 ? -12.341 -2.878 16.402 1.00 95.88 115 VAL A CA 1
ATOM 917 C C . VAL A 1 115 ? -12.497 -4.302 15.875 1.00 95.88 115 VAL A C 1
ATOM 919 O O . VAL A 1 115 ? -11.532 -4.911 15.399 1.00 95.88 115 VAL A O 1
ATOM 922 N N . ASP A 1 116 ? -13.722 -4.820 15.892 1.00 95.75 116 ASP A N 1
ATOM 923 C CA . ASP A 1 116 ? -14.031 -6.142 15.351 1.00 95.75 116 ASP A CA 1
ATOM 924 C C . ASP A 1 116 ? -13.682 -6.238 13.855 1.00 95.75 116 ASP A C 1
ATOM 926 O O . ASP A 1 116 ? -13.925 -5.335 13.058 1.00 95.75 116 ASP A O 1
ATOM 930 N N . GLY A 1 117 ? -13.052 -7.346 13.456 1.00 95.81 117 GLY A N 1
ATOM 931 C CA . GLY A 1 117 ? -12.616 -7.571 12.071 1.00 95.81 117 GLY A CA 1
ATOM 932 C C . GLY A 1 117 ? -11.330 -6.839 11.654 1.00 95.81 117 GLY A C 1
ATOM 933 O O . GLY A 1 117 ? -10.750 -7.186 10.625 1.00 95.81 117 GLY A O 1
ATOM 934 N N . SER A 1 118 ? -10.799 -5.911 12.455 1.00 96.75 118 SER A N 1
ATOM 935 C CA . SER A 1 118 ? -9.546 -5.185 12.157 1.00 96.75 118 SER A CA 1
ATOM 936 C C . SER A 1 118 ? -8.333 -6.099 11.922 1.00 96.75 118 SER A C 1
ATOM 938 O O . SER A 1 118 ? -7.486 -5.813 11.077 1.00 96.75 118 SER A O 1
ATOM 940 N N . GLY A 1 119 ? -8.271 -7.259 12.586 1.00 97.88 119 GLY A N 1
ATOM 941 C CA . GLY A 1 119 ? -7.238 -8.271 12.331 1.00 97.88 119 GLY A CA 1
ATOM 942 C C . GLY A 1 119 ? -7.289 -8.848 10.908 1.00 97.88 119 GLY A C 1
ATOM 943 O O . GLY A 1 119 ? -6.247 -9.109 10.308 1.00 97.88 119 GLY A O 1
ATOM 944 N N . ILE A 1 120 ? -8.489 -8.986 10.331 1.00 98.25 120 ILE A N 1
ATOM 945 C CA . ILE A 1 120 ? -8.683 -9.408 8.934 1.00 98.25 120 ILE A CA 1
ATOM 946 C C . ILE A 1 120 ? -8.237 -8.290 7.987 1.00 98.25 120 ILE A C 1
ATOM 948 O O . ILE A 1 120 ? -7.575 -8.581 6.991 1.00 98.25 120 ILE A O 1
ATOM 952 N N . MET A 1 121 ? -8.521 -7.021 8.315 1.00 97.88 121 MET A N 1
ATOM 953 C CA . MET A 1 121 ? -7.995 -5.881 7.552 1.00 97.88 121 MET A CA 1
ATOM 954 C C . MET A 1 121 ? -6.469 -5.876 7.549 1.00 97.88 121 MET A C 1
ATOM 956 O O . MET A 1 121 ? -5.849 -5.729 6.497 1.00 97.88 121 MET A O 1
ATOM 960 N N . LEU A 1 122 ? -5.849 -6.089 8.711 1.00 98.25 122 LEU A N 1
ATOM 961 C CA . LEU A 1 122 ? -4.398 -6.082 8.836 1.00 98.25 122 LEU A CA 1
ATOM 962 C C . LEU A 1 122 ? -3.780 -7.210 8.004 1.00 98.25 122 LEU A C 1
ATOM 964 O O . LEU A 1 122 ? -2.890 -6.956 7.192 1.00 98.25 122 LEU A O 1
ATOM 968 N N . LEU A 1 123 ? -4.311 -8.430 8.119 1.00 98.62 123 LEU A N 1
ATOM 969 C CA . LEU A 1 123 ? -3.866 -9.566 7.311 1.00 98.62 123 LEU A CA 1
ATOM 970 C C . LEU A 1 123 ? -4.065 -9.312 5.807 1.00 98.62 123 LEU A C 1
ATOM 972 O O . LEU A 1 123 ? -3.167 -9.590 5.011 1.00 98.62 123 LEU A O 1
ATOM 976 N N . GLY A 1 124 ? -5.194 -8.711 5.427 1.00 98.50 124 GLY A N 1
ATOM 977 C CA . GLY A 1 124 ? -5.474 -8.317 4.050 1.00 98.50 124 GLY A CA 1
ATOM 978 C C . GLY A 1 124 ? -4.459 -7.314 3.495 1.00 98.50 124 GLY A C 1
ATOM 979 O O . GLY A 1 124 ? -3.948 -7.500 2.391 1.00 98.50 124 GLY A O 1
ATOM 980 N N . SER A 1 125 ? -4.087 -6.305 4.289 1.00 98.50 125 SER A N 1
ATOM 981 C CA . SER A 1 125 ? -3.073 -5.304 3.914 1.00 98.50 125 SER A CA 1
ATOM 982 C C . SER A 1 125 ? -1.661 -5.892 3.775 1.00 98.50 125 SER A C 1
ATOM 984 O O . SER A 1 125 ? -0.876 -5.437 2.941 1.00 98.50 125 SER A O 1
ATOM 986 N N . ILE A 1 126 ? -1.342 -6.939 4.547 1.00 98.56 126 ILE A N 1
ATOM 987 C CA . ILE A 1 126 ? -0.077 -7.676 4.440 1.00 98.56 126 ILE A CA 1
ATOM 988 C C . ILE A 1 126 ? -0.054 -8.479 3.141 1.00 98.56 126 ILE A C 1
ATOM 990 O O . ILE A 1 126 ? 0.918 -8.403 2.392 1.00 98.56 126 ILE A O 1
ATOM 994 N N . PHE A 1 127 ? -1.124 -9.218 2.840 1.00 98.50 127 PHE A N 1
ATOM 995 C CA . PHE A 1 127 ? -1.234 -10.001 1.605 1.00 98.50 127 PHE A CA 1
ATOM 996 C C . PHE A 1 127 ? -1.152 -9.115 0.362 1.00 98.50 127 PHE A C 1
ATOM 998 O O . PHE A 1 127 ? -0.422 -9.431 -0.579 1.00 98.50 127 PHE A O 1
ATOM 1005 N N . LEU A 1 128 ? -1.840 -7.974 0.391 1.00 98.06 128 LEU A N 1
ATOM 1006 C CA . LEU A 1 128 ? -1.754 -6.963 -0.655 1.00 98.06 128 LEU A CA 1
ATOM 1007 C C . LEU A 1 128 ? -0.337 -6.370 -0.751 1.00 98.06 128 LEU A C 1
ATOM 1009 O O . LEU A 1 128 ? 0.206 -6.236 -1.848 1.00 98.06 128 LEU A O 1
ATOM 1013 N N . GLY A 1 129 ? 0.304 -6.106 0.390 1.00 98.19 129 GLY A N 1
ATOM 1014 C CA . GLY A 1 129 ? 1.665 -5.576 0.470 1.00 98.19 129 GLY A CA 1
ATOM 1015 C C . GLY A 1 129 ? 2.744 -6.511 -0.069 1.00 98.19 129 GLY A C 1
ATOM 1016 O O . GLY A 1 129 ? 3.705 -6.035 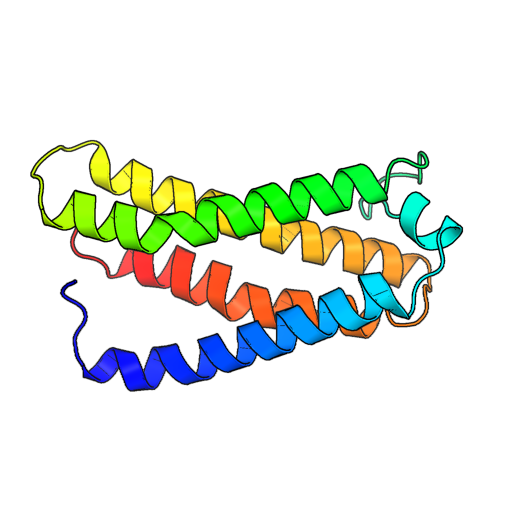-0.669 1.00 98.19 129 GLY A O 1
ATOM 1017 N N . ILE A 1 130 ? 2.587 -7.830 0.066 1.00 97.81 130 ILE A N 1
ATOM 1018 C CA . ILE A 1 130 ? 3.508 -8.796 -0.554 1.00 97.81 130 ILE A CA 1
ATOM 1019 C C . ILE A 1 130 ? 3.555 -8.574 -2.069 1.00 97.81 130 ILE A C 1
ATOM 1021 O O . ILE A 1 130 ? 4.634 -8.523 -2.654 1.00 97.81 130 ILE A O 1
ATOM 1025 N N . GLN A 1 131 ? 2.406 -8.384 -2.712 1.00 96.56 131 GLN A N 1
ATOM 1026 C CA . GLN A 1 131 ? 2.391 -8.101 -4.140 1.00 96.56 131 GLN A CA 1
ATOM 1027 C C . GLN A 1 131 ? 2.875 -6.684 -4.439 1.00 96.56 131 GLN A C 1
ATOM 1029 O O . GLN A 1 131 ? 3.852 -6.526 -5.158 1.00 96.56 131 GLN A O 1
ATOM 1034 N N . VAL A 1 132 ? 2.245 -5.661 -3.863 1.00 97.31 132 VAL A N 1
ATOM 1035 C CA . VAL A 1 132 ? 2.475 -4.272 -4.289 1.00 97.31 132 VAL A CA 1
ATOM 1036 C C . VAL A 1 132 ? 3.839 -3.732 -3.857 1.00 97.31 132 VAL A C 1
ATOM 1038 O O . VAL A 1 132 ? 4.480 -2.999 -4.604 1.00 97.31 132 VAL A O 1
ATOM 1041 N N . ILE A 1 133 ? 4.324 -4.118 -2.676 1.00 98.12 133 ILE A N 1
ATOM 1042 C CA . ILE A 1 133 ? 5.601 -3.626 -2.148 1.00 98.12 133 ILE A CA 1
ATOM 1043 C C . ILE A 1 133 ? 6.737 -4.563 -2.552 1.00 98.12 133 ILE A C 1
ATOM 1045 O O . ILE A 1 133 ? 7.747 -4.116 -3.091 1.00 98.12 133 ILE A O 1
ATOM 1049 N N . ILE A 1 134 ? 6.609 -5.868 -2.293 1.00 96.62 134 ILE A N 1
ATOM 1050 C CA . ILE A 1 134 ? 7.731 -6.787 -2.527 1.00 96.62 134 ILE A CA 1
ATOM 1051 C C . ILE A 1 134 ? 7.861 -7.093 -4.016 1.00 96.62 134 ILE A C 1
ATOM 1053 O O . ILE A 1 134 ? 8.923 -6.859 -4.588 1.00 96.62 134 ILE A O 1
ATOM 1057 N N . ASN A 1 135 ? 6.812 -7.606 -4.658 1.00 94.31 135 ASN A N 1
ATOM 1058 C CA . ASN A 1 135 ? 6.918 -8.025 -6.056 1.00 94.31 135 ASN A CA 1
ATOM 1059 C C . ASN A 1 135 ? 6.930 -6.836 -7.024 1.00 94.31 135 ASN A C 1
ATOM 1061 O O . ASN A 1 135 ? 7.826 -6.743 -7.865 1.00 94.31 135 ASN A O 1
ATOM 1065 N N . ASP A 1 136 ? 5.966 -5.928 -6.891 1.00 94.19 136 ASP A N 1
ATOM 1066 C CA . ASP A 1 136 ? 5.787 -4.832 -7.836 1.00 94.19 136 ASP A CA 1
ATOM 1067 C C . ASP A 1 136 ? 6.781 -3.714 -7.562 1.00 94.19 136 ASP A C 1
ATOM 1069 O O . ASP A 1 136 ? 7.478 -3.317 -8.476 1.00 94.19 136 ASP A O 1
ATOM 1073 N N . PHE A 1 137 ? 6.939 -3.220 -6.334 1.00 96.50 137 PHE A N 1
ATOM 1074 C CA . PHE A 1 137 ? 7.923 -2.163 -6.107 1.00 96.50 137 PHE A CA 1
ATOM 1075 C C . PHE A 1 137 ? 9.360 -2.689 -6.061 1.00 96.50 137 PHE A C 1
ATOM 1077 O O . PHE A 1 137 ? 10.165 -2.291 -6.897 1.00 96.50 137 PHE A O 1
ATOM 1084 N N . ILE A 1 138 ? 9.716 -3.590 -5.145 1.00 95.44 138 ILE A N 1
ATOM 1085 C CA . ILE A 1 138 ? 11.122 -3.974 -4.929 1.00 95.44 138 ILE A CA 1
ATOM 1086 C C . ILE A 1 138 ? 11.655 -4.865 -6.057 1.00 95.44 138 ILE A C 1
ATOM 1088 O O . ILE A 1 138 ? 12.678 -4.545 -6.664 1.00 95.44 138 ILE A O 1
ATOM 1092 N N . VAL A 1 139 ? 11.001 -5.995 -6.337 1.00 92.94 139 VAL A N 1
ATOM 1093 C CA . VAL A 1 139 ? 11.516 -6.989 -7.292 1.00 92.94 139 VAL A CA 1
ATOM 1094 C C . VAL A 1 139 ? 11.498 -6.438 -8.714 1.00 92.94 139 VAL A C 1
ATOM 1096 O O . VAL A 1 139 ? 12.488 -6.618 -9.424 1.00 92.94 139 VAL A O 1
ATOM 1099 N N . TRP A 1 140 ? 10.438 -5.736 -9.122 1.00 91.44 140 TRP A N 1
ATOM 1100 C CA . TRP A 1 140 ? 10.415 -5.049 -10.414 1.00 91.44 140 TRP A CA 1
ATOM 1101 C C . TRP A 1 140 ? 11.502 -3.975 -10.486 1.00 91.44 140 TRP A C 1
ATOM 1103 O O . TRP A 1 140 ? 12.324 -4.021 -11.397 1.00 91.44 140 TRP A O 1
ATOM 1113 N N . SER A 1 141 ? 11.591 -3.078 -9.489 1.00 92.56 141 SER A N 1
ATOM 1114 C CA . SER A 1 141 ? 12.621 -2.023 -9.453 1.00 92.56 141 SER A CA 1
ATOM 1115 C C . SER A 1 141 ? 14.043 -2.575 -9.518 1.00 92.56 141 SER A C 1
ATOM 1117 O O . SER A 1 141 ? 14.919 -1.966 -10.117 1.00 92.56 141 SER A O 1
ATOM 1119 N N . ALA A 1 142 ? 14.297 -3.744 -8.932 1.00 90.06 142 ALA A N 1
ATOM 1120 C CA . ALA A 1 142 ? 15.630 -4.338 -8.910 1.00 90.06 142 ALA A CA 1
ATOM 1121 C C . ALA A 1 142 ? 15.993 -5.116 -10.183 1.00 90.06 142 ALA A C 1
ATOM 1123 O O . ALA A 1 142 ? 17.174 -5.256 -10.494 1.00 90.06 142 ALA A O 1
ATOM 1124 N N . LYS A 1 143 ? 15.009 -5.694 -10.880 1.00 85.50 143 LYS A N 1
ATOM 1125 C CA . LYS A 1 143 ? 15.259 -6.678 -11.947 1.00 85.50 143 LYS A CA 1
ATOM 1126 C C . LYS A 1 143 ? 14.805 -6.233 -13.333 1.00 85.50 143 LYS A C 1
ATOM 1128 O O . LYS A 1 143 ? 15.122 -6.921 -14.305 1.00 85.50 143 LYS A O 1
ATOM 1133 N N . PHE A 1 144 ? 14.054 -5.141 -13.439 1.00 80.38 144 PHE A N 1
ATOM 1134 C CA . PHE A 1 144 ? 13.654 -4.602 -14.731 1.00 80.38 144 PHE A CA 1
ATOM 1135 C C . PHE A 1 144 ? 14.852 -3.927 -15.429 1.00 80.38 144 PHE A C 1
ATOM 1137 O O . PHE A 1 144 ? 15.677 -3.313 -14.751 1.00 80.38 144 PHE A O 1
ATOM 1144 N N . PRO A 1 145 ? 15.003 -4.065 -16.758 1.00 73.69 145 PRO A N 1
ATOM 1145 C CA . PRO A 1 145 ? 16.092 -3.425 -17.492 1.00 73.69 145 PRO A CA 1
ATOM 1146 C C . PRO A 1 145 ? 15.828 -1.917 -17.639 1.00 73.69 145 PRO A C 1
ATOM 1148 O O . PRO A 1 145 ? 15.010 -1.535 -18.474 1.00 73.69 145 PRO A O 1
ATOM 1151 N N . TRP A 1 146 ? 16.500 -1.109 -16.810 1.00 83.81 146 TRP A N 1
ATOM 1152 C CA . TRP A 1 146 ? 16.461 0.365 -16.810 1.00 83.81 146 TRP A CA 1
ATOM 1153 C C . TRP A 1 146 ? 17.381 1.005 -17.849 1.00 83.81 146 TRP A C 1
ATOM 1155 O O . TRP A 1 146 ? 18.473 0.437 -18.093 1.00 83.81 146 TRP A O 1
#